Protein AF-A0A2V8QWS7-F1 (afdb_monomer_lite)

Structure (mmCIF, N/CA/C/O backbone):
data_AF-A0A2V8QWS7-F1
#
_entry.id   AF-A0A2V8QWS7-F1
#
loop_
_atom_site.group_PDB
_atom_site.id
_atom_site.type_symbol
_atom_site.label_atom_id
_atom_site.label_alt_id
_atom_site.label_comp_id
_atom_site.label_asym_id
_atom_site.label_entity_id
_atom_site.label_seq_id
_atom_site.pdbx_PDB_ins_code
_atom_site.Cartn_x
_atom_site.Cartn_y
_atom_site.Ca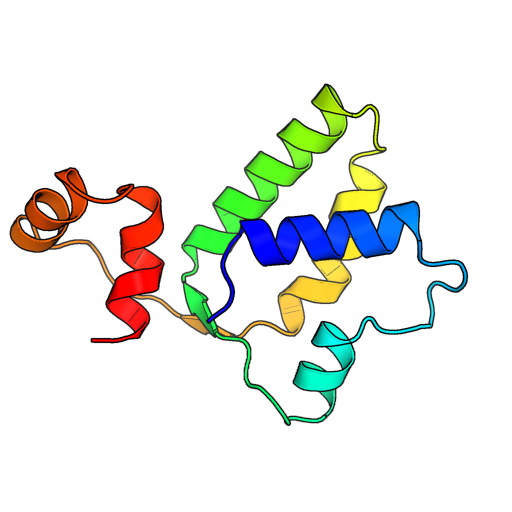rtn_z
_atom_site.occupancy
_atom_site.B_iso_or_equiv
_atom_site.auth_seq_id
_atom_site.auth_comp_id
_atom_site.auth_asym_id
_atom_site.auth_atom_id
_atom_site.pdbx_PDB_model_num
ATOM 1 N N . MET A 1 1 ? -4.631 -2.803 -13.121 1.00 71.25 1 MET A N 1
ATOM 2 C CA . MET A 1 1 ? -3.375 -2.303 -12.539 1.00 71.25 1 MET A CA 1
ATOM 3 C C . MET A 1 1 ? -3.744 -1.450 -11.355 1.00 71.25 1 MET A C 1
ATOM 5 O O . MET A 1 1 ? -4.742 -0.745 -11.445 1.00 71.25 1 MET A O 1
ATOM 9 N N . ILE A 1 2 ? -3.032 -1.608 -10.251 1.00 81.25 2 ILE A N 1
ATOM 10 C CA . ILE A 1 2 ? -3.263 -0.804 -9.056 1.00 81.25 2 ILE A CA 1
ATOM 11 C C . ILE A 1 2 ? -2.140 0.218 -8.976 1.00 81.25 2 ILE A C 1
ATOM 13 O O . ILE A 1 2 ? -0.985 -0.177 -9.093 1.00 81.25 2 ILE A O 1
ATOM 17 N N . ASP A 1 3 ? -2.499 1.485 -8.797 1.00 86.75 3 ASP A N 1
ATOM 18 C CA . ASP A 1 3 ? -1.565 2.570 -8.513 1.00 86.75 3 ASP A CA 1
ATOM 19 C C . ASP A 1 3 ? -1.480 2.841 -7.000 1.00 86.75 3 ASP A C 1
ATOM 21 O O . ASP A 1 3 ? -2.276 2.335 -6.194 1.00 86.75 3 ASP A O 1
ATOM 25 N N . THR A 1 4 ? -0.506 3.656 -6.607 1.00 89.50 4 THR A N 1
ATOM 26 C CA . THR A 1 4 ? -0.294 4.033 -5.208 1.00 89.50 4 THR A CA 1
ATOM 27 C C . THR A 1 4 ? -1.481 4.799 -4.623 1.00 89.50 4 THR A C 1
ATOM 29 O O . THR A 1 4 ? -1.856 4.565 -3.472 1.00 89.50 4 THR A O 1
ATOM 32 N N . ASN A 1 5 ? -2.127 5.680 -5.391 1.00 88.88 5 ASN A N 1
ATOM 33 C CA . ASN A 1 5 ? -3.247 6.489 -4.906 1.00 88.88 5 ASN A CA 1
ATOM 34 C C . ASN A 1 5 ? -4.457 5.622 -4.529 1.00 88.88 5 ASN A C 1
ATOM 36 O O . ASN A 1 5 ? -5.029 5.819 -3.457 1.00 88.88 5 ASN A O 1
ATOM 40 N N . VAL A 1 6 ? -4.792 4.617 -5.339 1.00 91.50 6 VAL A N 1
ATOM 41 C CA . VAL A 1 6 ? -5.845 3.630 -5.073 1.00 91.50 6 VAL A CA 1
ATOM 42 C C . VAL A 1 6 ? -5.553 2.875 -3.779 1.00 91.50 6 VAL A C 1
ATOM 44 O O . VAL A 1 6 ? -6.441 2.739 -2.936 1.00 91.50 6 VAL A O 1
ATOM 47 N N . ILE A 1 7 ? -4.309 2.423 -3.570 1.00 93.81 7 ILE A N 1
ATOM 48 C CA . ILE A 1 7 ? -3.930 1.766 -2.310 1.00 93.81 7 ILE A CA 1
ATOM 49 C C . ILE A 1 7 ? -4.128 2.707 -1.131 1.00 93.81 7 ILE A C 1
ATOM 51 O O . ILE A 1 7 ? -4.768 2.331 -0.152 1.00 93.81 7 ILE A O 1
ATOM 55 N N . ILE A 1 8 ? -3.625 3.934 -1.212 1.00 94.12 8 ILE A N 1
ATOM 56 C CA . ILE A 1 8 ? -3.756 4.903 -0.125 1.00 94.12 8 ILE A CA 1
ATOM 57 C C . ILE A 1 8 ? -5.224 5.207 0.190 1.00 94.12 8 ILE A C 1
ATOM 59 O O . ILE A 1 8 ? -5.592 5.264 1.367 1.00 94.12 8 ILE A O 1
ATOM 63 N N . GLU A 1 9 ? -6.078 5.376 -0.817 1.00 91.94 9 GLU A N 1
ATOM 64 C CA . GLU A 1 9 ? -7.514 5.576 -0.617 1.00 91.94 9 GLU A CA 1
ATOM 65 C C . GLU A 1 9 ? -8.157 4.400 0.125 1.00 91.94 9 GLU A C 1
ATOM 67 O O . GLU A 1 9 ? -8.916 4.617 1.076 1.00 91.94 9 GLU A O 1
ATOM 72 N N . GLU A 1 10 ? -7.786 3.170 -0.223 1.00 92.31 10 GLU A N 1
ATOM 73 C CA . GLU A 1 10 ? -8.235 1.962 0.468 1.00 92.31 10 GLU A CA 1
ATOM 74 C C . GLU A 1 10 ? -7.745 1.904 1.920 1.00 92.31 10 GLU A C 1
ATOM 76 O O . GLU A 1 10 ? -8.537 1.639 2.829 1.00 92.31 10 GLU A O 1
ATOM 81 N N . LEU A 1 11 ? -6.471 2.219 2.187 1.00 92.88 11 LEU A N 1
ATOM 82 C CA . LEU A 1 11 ? -5.941 2.261 3.557 1.00 92.88 11 LEU A CA 1
ATOM 83 C C . LEU A 1 11 ? -6.692 3.292 4.409 1.00 92.88 11 LEU A C 1
ATOM 85 O O . LEU A 1 11 ? -7.076 3.024 5.552 1.00 92.88 11 LEU A O 1
ATOM 89 N N . LEU A 1 12 ? -6.949 4.472 3.847 1.00 91.69 12 LEU A N 1
ATOM 90 C CA . LEU A 1 12 ? -7.695 5.532 4.517 1.00 91.69 12 LEU A CA 1
ATOM 91 C C . LEU A 1 12 ? -9.162 5.151 4.732 1.00 91.69 12 LEU A C 1
ATOM 93 O O . LEU A 1 12 ? -9.732 5.495 5.773 1.00 91.69 12 LEU A O 1
ATOM 97 N N . PHE A 1 13 ? -9.779 4.451 3.779 1.00 89.69 13 PHE A N 1
ATOM 98 C CA . PHE A 1 13 ? -11.135 3.929 3.911 1.00 89.69 13 PHE A CA 1
ATOM 99 C C . PHE A 1 13 ? -11.223 2.931 5.065 1.00 89.69 13 PHE A C 1
ATOM 101 O O . PHE A 1 13 ? -12.081 3.087 5.941 1.00 89.69 13 PHE A O 1
ATOM 108 N N . VAL A 1 14 ? -10.303 1.964 5.105 1.00 88.50 14 VAL A N 1
ATOM 109 C CA . VAL A 1 14 ? -10.194 0.960 6.169 1.00 88.50 14 VAL A CA 1
ATOM 110 C C . VAL A 1 14 ? -10.092 1.647 7.530 1.00 88.50 14 VAL A C 1
ATOM 112 O O . VAL A 1 14 ? -10.888 1.378 8.423 1.00 88.50 14 VAL A O 1
ATOM 115 N N . ILE A 1 15 ? -9.203 2.626 7.679 1.00 87.75 15 ILE A N 1
ATOM 116 C CA . ILE A 1 15 ? -9.005 3.307 8.967 1.00 87.75 15 ILE A CA 1
ATOM 117 C C . ILE A 1 15 ? -10.216 4.146 9.385 1.00 87.75 15 ILE A C 1
ATOM 119 O O . ILE A 1 15 ? -10.575 4.167 10.561 1.00 87.75 15 ILE A O 1
ATOM 123 N N . LYS A 1 16 ? -10.837 4.878 8.453 1.00 85.19 16 LYS A N 1
ATOM 124 C CA . LYS A 1 16 ? -11.881 5.860 8.796 1.00 85.19 16 LYS A CA 1
ATOM 125 C C . LYS A 1 16 ? -13.280 5.268 8.890 1.00 85.19 16 LYS A C 1
ATOM 127 O O . LYS A 1 16 ? -14.107 5.785 9.639 1.00 85.19 16 LYS A O 1
ATOM 132 N N . LYS A 1 17 ? -13.593 4.268 8.066 1.00 80.31 17 LYS A N 1
ATOM 133 C CA . LYS A 1 17 ? -14.975 3.824 7.829 1.00 80.31 17 LYS A CA 1
ATOM 134 C C . LYS A 1 17 ? -15.229 2.378 8.233 1.00 80.31 17 LYS A C 1
ATOM 136 O O . LYS A 1 17 ? -16.392 2.010 8.420 1.00 80.31 17 LYS A O 1
ATOM 141 N N . GLN A 1 18 ? -14.192 1.563 8.404 1.00 76.44 18 GLN A N 1
ATOM 142 C CA . GLN A 1 18 ? -14.369 0.160 8.747 1.00 76.44 18 GLN A CA 1
ATOM 143 C C . GLN A 1 18 ? -14.755 0.014 10.225 1.00 76.44 18 GLN A C 1
ATOM 145 O O . GLN A 1 18 ? -13.949 0.171 11.136 1.00 76.44 18 GLN A O 1
ATOM 150 N N . ARG A 1 19 ? -16.032 -0.290 10.473 1.00 71.56 19 ARG A N 1
ATOM 151 C CA . ARG A 1 19 ? -16.552 -0.535 11.832 1.00 71.56 19 ARG A CA 1
ATOM 152 C C . ARG A 1 19 ? -16.210 -1.929 12.357 1.00 71.56 19 ARG A C 1
ATOM 154 O O . ARG A 1 19 ? -16.125 -2.116 13.565 1.00 71.56 19 ARG A O 1
ATOM 161 N N . ASN A 1 20 ? -16.053 -2.897 11.454 1.00 76.12 20 ASN A N 1
ATOM 162 C CA . ASN A 1 20 ? -15.685 -4.271 11.770 1.00 76.12 20 ASN A CA 1
ATOM 163 C C . ASN A 1 20 ? -14.393 -4.635 11.021 1.00 76.12 20 ASN A C 1
ATOM 165 O O . ASN A 1 20 ? -14.450 -4.749 9.796 1.00 76.12 20 ASN A O 1
ATOM 169 N N . PRO A 1 21 ? -13.269 -4.866 11.721 1.00 70.00 21 PRO A N 1
ATOM 170 C CA . PRO A 1 21 ? -11.990 -5.230 11.106 1.00 70.00 21 PRO A CA 1
ATOM 171 C C . PRO A 1 21 ? -12.034 -6.507 10.255 1.00 70.00 21 PRO A C 1
ATOM 173 O O . PRO A 1 21 ? -11.151 -6.724 9.433 1.00 70.00 21 PRO A O 1
ATOM 176 N N . ALA A 1 22 ? -13.044 -7.363 10.453 1.00 71.31 22 ALA A N 1
ATOM 177 C CA . ALA A 1 22 ? -13.227 -8.584 9.672 1.00 71.31 22 ALA A CA 1
ATOM 178 C C . ALA A 1 22 ? -13.891 -8.355 8.301 1.00 71.31 22 ALA A C 1
ATOM 180 O O . ALA A 1 22 ? -13.891 -9.264 7.473 1.00 71.31 22 ALA A O 1
ATOM 181 N N . ASN A 1 23 ? -14.479 -7.179 8.054 1.00 80.12 23 ASN A N 1
ATOM 182 C CA . ASN A 1 23 ? -15.152 -6.895 6.788 1.00 80.12 23 ASN A CA 1
ATOM 183 C C . ASN A 1 23 ? -14.125 -6.520 5.724 1.00 80.12 23 ASN A C 1
ATOM 185 O O . ASN A 1 23 ? -13.369 -5.575 5.917 1.00 80.12 23 ASN A O 1
ATOM 189 N N . ARG A 1 24 ? -14.141 -7.193 4.580 1.00 83.19 24 ARG A N 1
ATOM 190 C CA . ARG A 1 24 ? -13.315 -6.800 3.439 1.00 83.19 24 ARG A CA 1
ATOM 191 C C . ARG A 1 24 ? -13.881 -5.555 2.755 1.00 83.19 24 ARG A C 1
ATOM 193 O O . ARG A 1 24 ? -15.077 -5.279 2.856 1.00 83.19 24 ARG A O 1
ATOM 200 N N . THR A 1 25 ? -13.018 -4.788 2.096 1.00 88.31 25 THR A N 1
ATOM 201 C CA . THR A 1 25 ? -13.458 -3.734 1.170 1.00 88.31 25 THR A CA 1
ATOM 202 C C . THR A 1 25 ? -13.873 -4.341 -0.171 1.00 88.31 25 THR A C 1
ATOM 204 O O . THR A 1 25 ? -13.543 -5.492 -0.465 1.00 88.31 25 THR A O 1
ATOM 207 N N . ASP A 1 26 ? -14.567 -3.567 -1.005 1.00 89.50 26 ASP A N 1
ATOM 208 C CA . ASP A 1 26 ? -15.016 -4.035 -2.321 1.00 89.50 26 ASP A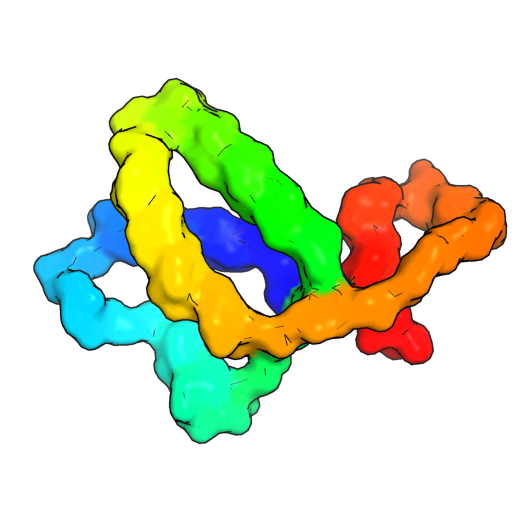 CA 1
ATOM 209 C C . ASP A 1 26 ? -13.836 -4.483 -3.199 1.00 89.50 26 ASP A C 1
ATOM 211 O O . ASP A 1 26 ? -13.919 -5.507 -3.877 1.00 89.50 26 ASP A O 1
ATOM 215 N N . LEU A 1 27 ? -12.705 -3.768 -3.138 1.00 89.31 27 LEU A N 1
ATOM 216 C CA . LEU A 1 27 ? -11.494 -4.147 -3.864 1.00 89.31 27 LEU A CA 1
ATOM 217 C C . LEU A 1 27 ? -10.877 -5.440 -3.310 1.00 89.31 27 LEU A C 1
ATOM 219 O O . LEU A 1 27 ? -10.486 -6.306 -4.091 1.00 89.31 27 LEU A O 1
ATOM 223 N N . GLN A 1 28 ? -10.835 -5.617 -1.985 1.00 90.56 28 GLN A N 1
ATOM 224 C CA . GLN A 1 28 ? -10.384 -6.878 -1.383 1.00 90.56 28 GLN A CA 1
ATOM 225 C C . GLN A 1 28 ? -11.261 -8.055 -1.806 1.00 90.56 28 GLN A C 1
ATOM 227 O O . GLN A 1 28 ? -10.723 -9.108 -2.129 1.00 90.56 28 GLN A O 1
ATOM 232 N N . GLU A 1 29 ? -12.586 -7.894 -1.842 1.00 90.88 29 GLU A N 1
ATOM 233 C CA . GLU A 1 29 ? -13.488 -8.956 -2.304 1.00 90.88 29 GLU A CA 1
ATOM 234 C C . GLU A 1 29 ? -13.318 -9.245 -3.796 1.00 90.88 29 GLU A C 1
ATOM 236 O O . GLU A 1 29 ? -13.303 -10.407 -4.206 1.00 90.88 29 GLU A O 1
ATOM 241 N N . ALA A 1 30 ? -13.146 -8.214 -4.624 1.00 91.44 30 ALA A N 1
ATOM 242 C CA . ALA A 1 30 ? -12.910 -8.395 -6.051 1.00 91.44 30 ALA A CA 1
ATOM 243 C C . ALA A 1 30 ? -11.612 -9.181 -6.315 1.00 91.44 30 ALA A C 1
ATOM 245 O O . ALA A 1 30 ? -11.598 -10.059 -7.179 1.00 91.44 30 ALA A O 1
ATOM 246 N N . ILE A 1 31 ? -10.543 -8.903 -5.559 1.00 91.75 31 ILE A N 1
ATOM 247 C CA . ILE A 1 31 ? -9.274 -9.634 -5.671 1.00 91.75 31 ILE A CA 1
ATOM 248 C C . ILE A 1 31 ? -9.412 -11.054 -5.104 1.00 91.75 31 ILE A C 1
ATOM 250 O O . ILE A 1 31 ? -9.081 -12.023 -5.785 1.00 91.75 31 ILE A O 1
ATOM 254 N N . ASP A 1 32 ? -9.939 -11.200 -3.884 1.00 90.88 32 ASP A N 1
ATOM 255 C CA . ASP A 1 32 ? -10.021 -12.488 -3.180 1.00 90.88 32 ASP A CA 1
ATOM 256 C C . ASP A 1 32 ? -10.990 -13.470 -3.872 1.00 90.88 32 ASP A C 1
ATOM 258 O O . ASP A 1 32 ? -10.809 -14.685 -3.783 1.00 90.88 32 ASP A O 1
ATOM 262 N N . SER A 1 33 ? -12.007 -12.968 -4.582 1.00 93.56 33 SER A N 1
ATOM 263 C CA . SER A 1 33 ? -12.909 -13.784 -5.411 1.00 93.56 33 SER A CA 1
ATOM 264 C C . SER A 1 33 ? -12.304 -14.202 -6.755 1.00 93.56 33 SER A C 1
ATOM 266 O O . SER A 1 33 ? -12.892 -15.025 -7.458 1.00 93.56 33 SER A O 1
ATOM 268 N N . GLY A 1 34 ? -11.152 -13.640 -7.132 1.00 88.31 34 GLY A N 1
ATOM 269 C CA . GLY A 1 34 ? -10.540 -13.827 -8.446 1.00 88.31 34 GLY A CA 1
ATOM 270 C C . GLY A 1 34 ? -11.270 -13.101 -9.580 1.00 88.31 34 GLY A C 1
ATOM 271 O O . GLY A 1 34 ? -10.948 -13.329 -10.745 1.00 88.31 34 GLY A O 1
ATOM 272 N N . ALA A 1 35 ? -12.240 -12.233 -9.267 1.00 89.69 35 ALA A N 1
ATOM 273 C CA . ALA A 1 35 ? -12.916 -11.405 -10.264 1.00 89.69 35 ALA A CA 1
ATOM 274 C C . ALA A 1 35 ? -11.947 -10.409 -10.919 1.00 89.69 35 ALA A C 1
ATOM 276 O O . ALA A 1 35 ? -12.091 -10.092 -12.101 1.00 89.69 35 ALA A O 1
ATOM 277 N N . VAL A 1 36 ? -10.943 -9.947 -10.167 1.00 87.88 36 VAL A N 1
ATOM 278 C CA . VAL A 1 36 ? -9.828 -9.149 -10.683 1.00 87.88 36 VAL A CA 1
ATOM 279 C C . VAL A 1 36 ? -8.489 -9.694 -10.198 1.00 87.88 36 VAL A C 1
ATOM 281 O O . VAL A 1 36 ? -8.375 -10.236 -9.102 1.00 87.88 36 VAL A O 1
ATOM 284 N N . VAL A 1 37 ? -7.451 -9.498 -11.010 1.00 86.69 37 VAL A N 1
ATOM 285 C CA . VAL A 1 37 ? -6.060 -9.749 -10.622 1.00 86.69 37 VAL A CA 1
ATOM 286 C C . VAL A 1 37 ? -5.385 -8.402 -10.387 1.00 86.69 37 VAL A C 1
ATOM 288 O O . VAL A 1 37 ? -5.248 -7.595 -11.308 1.00 86.69 37 VAL A O 1
ATOM 291 N N . ALA A 1 38 ? -4.973 -8.147 -9.146 1.00 89.88 38 ALA A N 1
ATOM 292 C CA . ALA A 1 38 ? -4.182 -6.973 -8.805 1.00 89.88 38 ALA A CA 1
ATOM 293 C C . ALA A 1 38 ? -2.734 -7.171 -9.267 1.00 89.88 38 ALA A C 1
ATOM 295 O O . ALA A 1 38 ? -2.102 -8.167 -8.913 1.00 89.88 38 ALA A O 1
ATOM 296 N N . LEU A 1 39 ? -2.224 -6.223 -10.050 1.00 89.81 39 LEU A N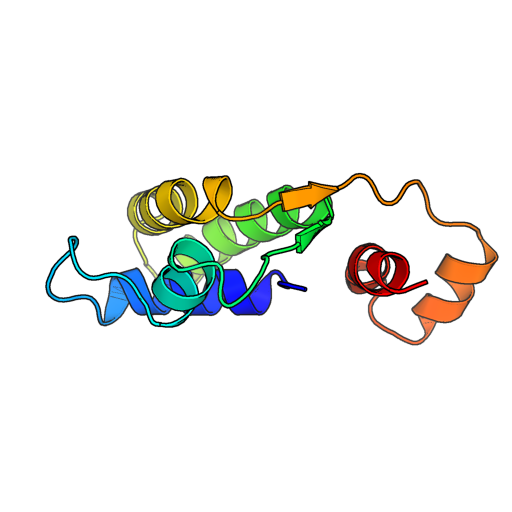 1
ATOM 297 C CA . LEU A 1 39 ? -0.880 -6.236 -10.625 1.00 89.81 39 LEU A CA 1
ATOM 298 C C . LEU A 1 39 ? -0.279 -4.835 -10.478 1.00 89.81 39 LEU A C 1
ATOM 300 O O . LEU A 1 39 ? -0.975 -3.855 -10.783 1.00 89.81 39 LEU A O 1
ATOM 304 N N . ALA A 1 40 ? 0.964 -4.765 -10.007 1.00 89.94 40 ALA A N 1
ATOM 305 C CA . ALA A 1 40 ? 1.704 -3.524 -9.798 1.00 89.94 40 ALA A CA 1
ATOM 306 C C . ALA A 1 40 ? 3.226 -3.737 -9.955 1.00 89.94 40 ALA A C 1
ATOM 308 O O . ALA A 1 40 ? 3.708 -4.851 -9.732 1.00 89.94 40 ALA A O 1
ATOM 309 N N . PRO A 1 41 ? 3.981 -2.691 -10.319 1.00 90.88 41 PRO A N 1
ATOM 310 C CA . PRO A 1 41 ? 5.442 -2.689 -10.264 1.00 90.88 41 PRO A CA 1
ATOM 311 C C . PRO A 1 41 ? 5.952 -2.708 -8.807 1.00 90.88 41 PRO A C 1
ATOM 313 O O . PRO A 1 41 ? 5.212 -2.354 -7.884 1.00 90.88 41 PRO A O 1
ATOM 316 N N . TYR A 1 42 ? 7.198 -3.137 -8.575 1.00 90.44 42 TYR A N 1
ATOM 317 C CA . TYR A 1 42 ? 7.793 -3.164 -7.224 1.00 90.44 42 TYR A CA 1
ATOM 318 C C . TYR A 1 42 ? 7.954 -1.767 -6.616 1.00 90.44 42 TYR A C 1
ATOM 320 O O . TYR A 1 42 ? 7.892 -1.630 -5.398 1.00 90.44 42 TYR A O 1
ATOM 328 N N . GLU A 1 43 ? 8.081 -0.750 -7.459 1.00 89.88 43 GLU A N 1
ATOM 329 C CA . GLU A 1 43 ? 8.172 0.670 -7.130 1.00 89.88 43 GLU A CA 1
ATOM 330 C C . GLU A 1 43 ? 6.975 1.151 -6.293 1.00 89.88 43 GLU A C 1
ATOM 332 O O . GLU A 1 43 ? 7.141 1.964 -5.386 1.00 89.88 43 GLU A O 1
ATOM 337 N N . LEU A 1 44 ? 5.792 0.547 -6.479 1.00 91.94 44 LEU A N 1
ATOM 338 C CA . LEU A 1 44 ? 4.613 0.833 -5.654 1.00 91.94 44 LEU A CA 1
ATOM 339 C C . LEU A 1 44 ? 4.862 0.567 -4.158 1.00 91.94 44 LEU A C 1
ATOM 341 O O . LEU A 1 44 ? 4.209 1.169 -3.310 1.00 91.94 44 LEU A O 1
ATOM 345 N N . LEU A 1 45 ? 5.773 -0.345 -3.797 1.00 93.81 45 LEU A N 1
ATOM 346 C CA . LEU A 1 45 ? 6.090 -0.611 -2.391 1.00 93.81 45 LEU A CA 1
ATOM 347 C C . LEU A 1 45 ? 6.683 0.625 -1.710 1.00 93.81 45 LEU A C 1
ATOM 349 O O . LEU A 1 45 ? 6.204 1.009 -0.642 1.00 93.81 45 LEU A O 1
ATOM 353 N N . ASP A 1 46 ? 7.688 1.229 -2.343 1.00 92.69 46 ASP A N 1
ATOM 354 C CA . ASP A 1 46 ? 8.413 2.376 -1.800 1.00 92.69 46 ASP A CA 1
ATOM 355 C C . ASP A 1 46 ? 7.494 3.601 -1.762 1.00 92.69 46 ASP A C 1
ATOM 357 O O . ASP A 1 46 ? 7.370 4.257 -0.727 1.00 92.69 46 ASP A O 1
ATOM 361 N N . GLU A 1 47 ? 6.734 3.832 -2.837 1.00 93.56 47 GLU A N 1
ATOM 362 C CA . GLU A 1 47 ? 5.759 4.922 -2.896 1.00 93.56 47 GLU A CA 1
ATOM 363 C C . GLU A 1 47 ? 4.678 4.805 -1.811 1.00 93.56 47 GLU A C 1
ATOM 365 O O . GLU A 1 47 ? 4.324 5.793 -1.161 1.00 93.56 47 GLU A O 1
ATOM 370 N N . VAL A 1 48 ? 4.144 3.601 -1.574 1.00 95.94 48 VAL A N 1
ATOM 371 C CA . VAL A 1 48 ? 3.157 3.387 -0.508 1.00 95.94 48 VAL A CA 1
ATOM 372 C C . VAL A 1 48 ? 3.781 3.637 0.865 1.00 95.94 48 VAL A C 1
ATOM 374 O O . VAL A 1 48 ? 3.136 4.268 1.704 1.00 95.94 48 VAL A O 1
ATOM 377 N N . ASP A 1 49 ? 5.014 3.194 1.115 1.00 95.75 49 ASP A N 1
ATOM 378 C CA . ASP A 1 49 ? 5.699 3.427 2.393 1.00 95.75 49 ASP A CA 1
ATOM 379 C C . ASP A 1 49 ? 5.967 4.922 2.653 1.00 95.75 49 ASP A C 1
ATOM 381 O O . ASP A 1 49 ? 5.735 5.412 3.770 1.00 95.75 49 ASP A O 1
ATOM 385 N N . GLU A 1 50 ? 6.369 5.673 1.628 1.00 96.00 50 GLU A N 1
ATOM 386 C CA . GLU A 1 50 ? 6.526 7.129 1.698 1.00 96.00 50 GLU A CA 1
ATOM 387 C C . GLU A 1 50 ? 5.193 7.824 1.985 1.00 96.00 50 GLU A C 1
ATOM 389 O O . GLU A 1 50 ? 5.084 8.635 2.912 1.00 96.00 50 GLU A O 1
ATOM 394 N N . LYS A 1 51 ? 4.136 7.466 1.247 1.00 95.25 51 LYS A N 1
ATOM 395 C CA . LYS A 1 51 ? 2.802 8.053 1.427 1.00 95.25 51 LYS A CA 1
ATOM 396 C C . LYS A 1 51 ? 2.199 7.706 2.785 1.00 95.25 51 LYS A C 1
ATOM 398 O O . LYS A 1 51 ? 1.532 8.556 3.372 1.00 95.25 51 LYS A O 1
ATOM 403 N N . ILE A 1 52 ? 2.418 6.502 3.316 1.00 95.94 52 ILE A N 1
ATOM 404 C CA . ILE A 1 52 ? 1.980 6.131 4.672 1.00 95.94 52 ILE A CA 1
ATOM 405 C C . ILE A 1 52 ? 2.577 7.093 5.700 1.00 95.94 52 ILE A C 1
ATOM 407 O O . ILE A 1 52 ? 1.838 7.613 6.537 1.00 95.94 52 ILE A O 1
ATOM 411 N N . THR A 1 53 ? 3.883 7.342 5.607 1.00 96.38 53 THR A N 1
ATOM 412 C CA . THR A 1 53 ? 4.601 8.248 6.513 1.00 96.38 53 THR A CA 1
ATOM 413 C C . THR A 1 53 ? 4.057 9.671 6.378 1.00 96.38 53 THR A C 1
ATOM 415 O O . THR A 1 53 ? 3.614 10.262 7.363 1.00 96.38 53 THR A O 1
ATOM 418 N N . LEU A 1 54 ? 3.954 10.170 5.142 1.00 95.31 54 LEU A N 1
ATOM 419 C CA . LEU A 1 54 ? 3.409 11.494 4.838 1.00 95.31 54 LEU A CA 1
ATOM 420 C C . LEU A 1 54 ? 1.998 11.686 5.415 1.00 95.31 54 LEU A C 1
ATOM 422 O O . LEU A 1 54 ? 1.723 12.665 6.104 1.00 95.31 54 LEU A O 1
ATOM 426 N N . PHE A 1 55 ? 1.082 10.744 5.174 1.00 92.81 55 PHE A N 1
ATOM 427 C CA . PHE A 1 55 ? -0.297 10.870 5.645 1.00 92.81 55 PHE A CA 1
ATOM 428 C C . PHE A 1 55 ? -0.446 10.688 7.153 1.00 92.81 55 PHE A C 1
ATOM 430 O O . PHE A 1 55 ? -1.377 11.262 7.729 1.00 92.81 55 PHE A O 1
ATOM 437 N N . ALA A 1 56 ? 0.425 9.908 7.793 1.00 94.25 56 ALA A N 1
ATOM 438 C CA . ALA A 1 56 ? 0.456 9.812 9.245 1.00 94.25 56 ALA A CA 1
ATOM 439 C C . ALA A 1 56 ? 0.764 11.181 9.867 1.00 94.25 56 ALA A C 1
ATOM 441 O O . ALA A 1 56 ? 0.021 11.641 10.740 1.00 94.25 56 ALA A O 1
ATOM 442 N N . GLU A 1 57 ? 1.789 11.860 9.347 1.00 94.62 57 GLU A N 1
ATOM 443 C CA . GLU A 1 57 ? 2.211 13.189 9.791 1.00 94.62 57 GLU A CA 1
ATOM 444 C C . GLU A 1 57 ? 1.170 14.267 9.462 1.00 94.62 57 GLU A C 1
ATOM 446 O O . GLU A 1 57 ? 0.687 14.960 10.359 1.00 94.62 57 GLU A O 1
ATOM 451 N N . GLU A 1 58 ? 0.760 14.383 8.197 1.00 94.81 58 GLU A N 1
ATOM 452 C CA . GLU A 1 58 ? -0.118 15.466 7.734 1.00 94.81 58 GLU A CA 1
ATOM 453 C C . GLU A 1 58 ? -1.533 15.395 8.316 1.00 94.81 58 GLU A C 1
ATOM 455 O O . GLU A 1 58 ? -2.193 16.421 8.502 1.00 94.8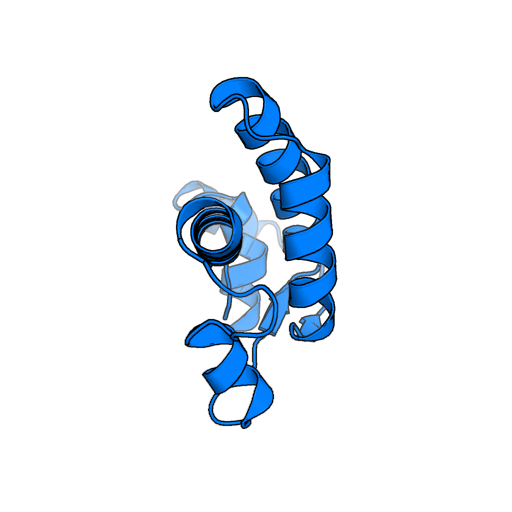1 58 GLU A O 1
ATOM 460 N N . ARG A 1 59 ? -2.046 14.184 8.563 1.00 91.44 59 ARG A N 1
ATOM 461 C CA . ARG A 1 59 ? -3.451 13.967 8.953 1.00 91.44 59 ARG A CA 1
ATOM 462 C C . ARG A 1 59 ? -3.613 13.505 10.396 1.00 91.44 59 ARG A C 1
ATOM 464 O O . ARG A 1 59 ? -4.746 13.255 10.811 1.00 91.44 59 ARG A O 1
ATOM 471 N N . GLY A 1 60 ? -2.517 13.380 11.148 1.00 91.81 60 GLY A N 1
ATOM 472 C CA . GLY A 1 60 ? -2.523 12.902 12.532 1.00 91.81 60 GLY A CA 1
ATOM 473 C C . GLY A 1 60 ? -3.080 11.483 12.677 1.00 91.81 60 GLY A C 1
ATOM 474 O O . GLY A 1 60 ? -3.705 11.158 13.688 1.00 91.81 60 GLY A O 1
ATOM 475 N N . ILE A 1 61 ? -2.921 10.649 11.647 1.00 91.44 61 ILE A N 1
ATOM 476 C CA . ILE A 1 61 ? -3.356 9.251 11.670 1.00 91.44 61 ILE A CA 1
ATOM 477 C C . ILE A 1 61 ? -2.219 8.428 12.283 1.00 91.44 61 ILE A C 1
ATOM 479 O O . ILE A 1 61 ? -1.082 8.579 11.848 1.00 91.44 61 ILE A O 1
ATOM 483 N N . PRO A 1 62 ? -2.479 7.525 13.247 1.00 93.94 62 PRO A N 1
ATOM 484 C CA . PRO A 1 62 ? -1.427 6.656 13.758 1.00 93.94 62 PRO A CA 1
ATOM 485 C C . PRO A 1 62 ? -0.831 5.812 12.627 1.00 93.94 62 PRO A C 1
ATOM 487 O O . PRO A 1 62 ? -1.539 4.988 12.041 1.00 93.94 62 PRO A O 1
ATOM 490 N N . GLU A 1 63 ? 0.460 5.997 12.351 1.00 95.25 63 GLU A N 1
ATOM 491 C CA . GLU A 1 63 ? 1.190 5.319 11.273 1.00 95.25 63 GLU A CA 1
ATOM 492 C C . GLU A 1 63 ? 1.040 3.794 11.350 1.00 95.25 63 GLU A C 1
ATOM 494 O O . GLU A 1 63 ? 0.732 3.138 10.358 1.00 95.25 63 GLU A O 1
ATOM 499 N N . ASP A 1 64 ? 1.105 3.233 12.560 1.00 94.56 64 ASP A N 1
ATOM 500 C CA . ASP A 1 64 ? 0.865 1.812 12.827 1.00 94.56 64 ASP A CA 1
ATOM 501 C C . ASP A 1 64 ? -0.472 1.296 12.276 1.00 94.56 64 ASP A C 1
ATOM 503 O O . ASP A 1 64 ? -0.595 0.126 11.911 1.00 94.56 64 ASP A O 1
ATOM 507 N N . SER A 1 65 ? -1.507 2.138 12.232 1.00 92.06 65 SER A N 1
ATOM 508 C CA . SER A 1 65 ? -2.810 1.751 11.681 1.00 92.06 65 SER A CA 1
ATOM 509 C C . SER A 1 65 ? -2.770 1.664 10.159 1.00 92.06 65 SER A C 1
ATOM 511 O O . SER A 1 65 ? -3.306 0.705 9.604 1.00 92.06 65 SER A O 1
ATOM 513 N N . LEU A 1 66 ? -2.086 2.604 9.499 1.00 94.06 66 LEU A N 1
ATOM 514 C CA . LEU A 1 66 ? -1.822 2.564 8.056 1.00 94.06 66 LEU A CA 1
ATOM 515 C C . LEU A 1 66 ? -0.960 1.353 7.696 1.00 94.06 66 LEU A C 1
ATOM 517 O O . LEU A 1 66 ? -1.325 0.589 6.805 1.00 94.06 66 LEU A O 1
ATOM 521 N N . ARG A 1 67 ? 0.108 1.094 8.457 1.00 95.25 67 ARG A N 1
ATOM 522 C 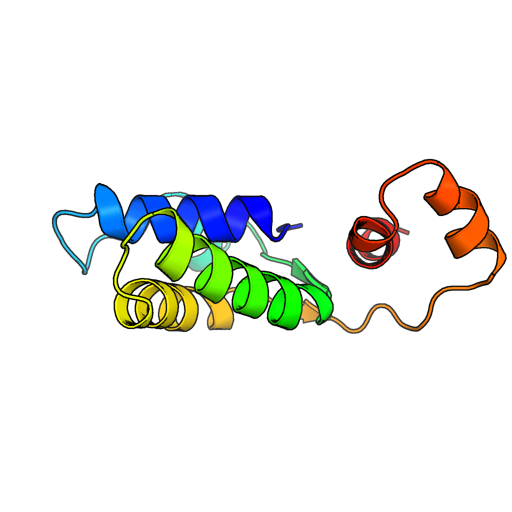CA . ARG A 1 67 ? 0.989 -0.065 8.247 1.00 95.25 67 ARG A CA 1
ATOM 523 C C . ARG A 1 67 ? 0.275 -1.400 8.444 1.00 95.25 67 ARG A C 1
ATOM 525 O O . ARG A 1 67 ? 0.483 -2.324 7.660 1.00 95.25 67 ARG A O 1
ATOM 532 N N . ARG A 1 68 ? -0.605 -1.524 9.446 1.00 92.19 68 ARG A N 1
ATOM 533 C CA . ARG A 1 68 ? -1.436 -2.731 9.624 1.00 92.19 68 ARG A CA 1
ATOM 534 C C . ARG A 1 68 ? -2.383 -2.955 8.449 1.00 92.19 68 ARG A C 1
ATOM 536 O O . ARG A 1 68 ? -2.477 -4.080 7.964 1.00 92.19 68 ARG A O 1
ATOM 543 N N . ALA A 1 69 ? -3.061 -1.903 7.993 1.00 91.50 69 ALA A N 1
ATOM 544 C CA . ALA A 1 69 ? -3.937 -1.989 6.829 1.00 91.50 69 ALA A CA 1
ATOM 545 C C . ALA A 1 69 ? -3.143 -2.377 5.569 1.00 91.50 69 ALA A C 1
ATOM 547 O O . ALA A 1 69 ? -3.569 -3.255 4.819 1.00 91.50 69 ALA A O 1
ATOM 548 N N . TRP A 1 70 ? -1.948 -1.807 5.389 1.00 95.06 70 TRP A N 1
ATOM 549 C CA . TRP A 1 70 ? -1.073 -2.130 4.267 1.00 95.06 70 TRP A CA 1
ATOM 550 C C . TRP A 1 70 ? -0.588 -3.577 4.295 1.00 95.06 70 TRP A C 1
ATOM 552 O O . TRP A 1 70 ? -0.664 -4.273 3.287 1.00 95.06 70 TRP A O 1
ATOM 562 N N . SER A 1 71 ? -0.184 -4.075 5.462 1.00 93.25 71 SER A N 1
ATOM 563 C CA . SER A 1 71 ? 0.229 -5.471 5.649 1.00 93.25 71 SER A CA 1
ATOM 564 C C . SER A 1 71 ? -0.869 -6.472 5.267 1.00 93.25 71 SER A C 1
ATOM 566 O O . SER A 1 71 ? -0.581 -7.534 4.717 1.00 93.25 71 SER A O 1
ATOM 568 N N . ALA A 1 72 ? -2.142 -6.121 5.482 1.00 88.19 72 ALA A N 1
ATOM 569 C CA . ALA A 1 72 ? -3.257 -6.927 5.001 1.00 88.19 72 ALA A CA 1
ATOM 570 C C . ALA A 1 72 ? -3.408 -6.848 3.472 1.00 88.19 72 ALA A C 1
ATOM 572 O O . ALA A 1 72 ? -3.730 -7.845 2.834 1.00 88.19 72 ALA A O 1
ATOM 573 N N . TYR A 1 73 ? -3.178 -5.686 2.868 1.00 89.94 73 TYR A N 1
ATOM 574 C CA . TYR A 1 73 ? -3.394 -5.459 1.440 1.00 89.94 73 TYR A CA 1
ATOM 575 C C . TYR A 1 73 ? -2.284 -6.006 0.540 1.00 89.94 73 TYR A C 1
ATOM 577 O O . TYR A 1 73 ? -2.567 -6.689 -0.442 1.00 89.94 73 TYR A O 1
ATOM 585 N N . ARG A 1 74 ? -1.027 -5.757 0.904 1.00 94.44 74 ARG A N 1
ATOM 586 C CA . ARG A 1 74 ? 0.173 -6.123 0.146 1.00 94.44 74 ARG A CA 1
ATOM 587 C C . ARG A 1 74 ? 0.181 -7.557 -0.412 1.00 94.44 74 ARG A C 1
ATOM 589 O O . ARG A 1 74 ? 0.459 -7.698 -1.598 1.00 94.44 74 ARG A O 1
ATOM 596 N N . PRO A 1 75 ? -0.132 -8.627 0.350 1.00 94.06 75 PRO A N 1
ATOM 597 C CA . PRO A 1 75 ? -0.070 -9.998 -0.173 1.00 94.06 75 PRO A CA 1
ATOM 598 C C . PRO A 1 75 ? -1.113 -10.313 -1.258 1.00 94.06 75 PRO A C 1
ATOM 600 O O . PRO A 1 75 ? -1.049 -11.382 -1.859 1.00 94.06 75 PRO A O 1
ATOM 603 N N . ARG A 1 76 ? -2.078 -9.419 -1.503 1.00 93.19 76 ARG A N 1
ATOM 604 C CA . ARG A 1 76 ? -3.101 -9.566 -2.550 1.00 93.19 76 ARG A CA 1
ATOM 605 C C . ARG A 1 76 ? -2.651 -9.025 -3.906 1.00 93.19 76 ARG A C 1
ATOM 607 O O . ARG A 1 76 ? -3.344 -9.228 -4.898 1.00 93.19 76 ARG A O 1
ATOM 614 N N . ILE A 1 77 ? -1.527 -8.313 -3.948 1.00 93.00 77 ILE A N 1
ATOM 615 C CA . ILE A 1 77 ? -1.013 -7.659 -5.149 1.00 93.00 77 ILE A CA 1
ATOM 616 C C . ILE A 1 77 ? 0.093 -8.527 -5.738 1.00 93.00 77 ILE A C 1
ATOM 618 O O . ILE A 1 77 ? 1.027 -8.926 -5.041 1.00 93.00 77 ILE A O 1
ATOM 622 N N . ASN A 1 78 ? -0.001 -8.804 -7.035 1.00 91.94 78 ASN A N 1
ATOM 623 C CA . ASN A 1 78 ? 1.079 -9.439 -7.772 1.00 91.94 78 ASN A CA 1
ATOM 624 C C . ASN A 1 78 ? 2.085 -8.358 -8.168 1.00 91.94 78 ASN A C 1
ATOM 626 O O . ASN A 1 78 ? 1.793 -7.515 -9.017 1.00 91.94 78 ASN A O 1
ATOM 630 N N . PHE A 1 79 ? 3.250 -8.378 -7.528 1.00 90.94 79 PHE A N 1
ATOM 631 C CA . PHE A 1 79 ? 4.337 -7.465 -7.850 1.00 90.94 79 PHE A CA 1
ATOM 632 C C . PHE A 1 79 ? 5.191 -8.036 -8.972 1.00 90.94 79 PHE A C 1
ATOM 634 O O . PHE A 1 79 ? 5.591 -9.204 -8.924 1.00 90.94 79 PHE A O 1
ATOM 641 N N . VAL A 1 80 ? 5.467 -7.211 -9.973 1.00 87.88 80 VAL A N 1
ATOM 642 C CA . VAL A 1 80 ? 6.308 -7.586 -11.105 1.00 87.88 80 VAL A CA 1
ATOM 643 C C . VAL A 1 80 ? 7.458 -6.611 -11.274 1.00 87.88 80 VAL A C 1
ATOM 645 O O . VAL A 1 80 ? 7.337 -5.424 -10.993 1.00 87.88 80 VAL A O 1
ATOM 648 N N . ASP A 1 81 ? 8.583 -7.141 -11.737 1.00 84.75 81 ASP A N 1
ATOM 649 C CA . ASP A 1 81 ? 9.713 -6.334 -12.174 1.00 84.75 81 ASP A CA 1
ATOM 650 C C . ASP A 1 81 ? 9.444 -5.869 -13.608 1.00 84.75 81 ASP A C 1
ATOM 652 O O . ASP A 1 81 ? 9.215 -6.694 -14.498 1.00 84.75 81 ASP A O 1
ATOM 656 N N . VAL A 1 82 ? 9.422 -4.554 -13.814 1.00 78.12 82 VAL A N 1
ATOM 657 C CA . VAL A 1 82 ? 9.181 -3.929 -15.123 1.00 78.12 82 VAL A CA 1
ATOM 658 C C . VAL A 1 82 ? 10.473 -3.462 -15.804 1.00 78.12 82 VAL A C 1
ATOM 660 O O . VAL A 1 82 ? 10.422 -2.914 -16.907 1.00 78.12 82 VAL A O 1
ATOM 663 N N . GLY A 1 83 ? 11.633 -3.730 -15.195 1.00 72.19 83 GLY A N 1
ATOM 664 C CA . GLY A 1 83 ? 12.949 -3.394 -15.723 1.00 72.19 83 GLY A CA 1
ATOM 665 C C . GLY A 1 83 ? 13.236 -1.885 -15.798 1.00 72.19 83 GLY A C 1
ATOM 666 O O . GLY A 1 83 ? 12.336 -1.045 -15.727 1.00 72.19 83 GLY A O 1
ATOM 667 N N . PRO A 1 84 ? 14.513 -1.505 -15.975 1.00 68.75 84 PRO A N 1
ATOM 668 C CA . PRO A 1 84 ? 14.922 -0.106 -16.007 1.00 68.75 84 PRO A CA 1
ATOM 669 C C . PRO A 1 84 ? 14.369 0.629 -17.229 1.00 68.75 84 PRO A C 1
ATOM 671 O O . PRO A 1 84 ? 14.157 0.050 -18.300 1.00 68.75 84 PRO A O 1
ATOM 674 N N . ALA A 1 85 ? 14.186 1.940 -17.085 1.00 65.38 85 ALA A N 1
ATOM 675 C CA . ALA A 1 85 ? 13.698 2.769 -18.170 1.00 65.38 85 ALA A CA 1
ATOM 676 C C . ALA A 1 85 ? 14.704 3.024 -19.284 1.00 65.38 85 ALA A C 1
ATOM 678 O O . ALA A 1 85 ? 15.835 3.426 -19.019 1.00 65.38 85 ALA A O 1
ATOM 679 N N . SER A 1 86 ? 14.301 2.805 -20.546 1.00 70.38 86 SER A N 1
ATOM 680 C CA . SER A 1 86 ? 15.093 3.282 -21.676 1.00 70.38 86 SER A CA 1
ATOM 681 C C . SER A 1 86 ? 15.051 4.809 -21.726 1.00 70.38 86 SER A C 1
ATOM 683 O O . SER A 1 86 ? 14.082 5.440 -21.304 1.00 70.38 86 SER A O 1
ATOM 685 N N . ALA A 1 87 ? 16.110 5.417 -22.260 1.00 67.94 87 ALA A N 1
ATOM 686 C CA . ALA A 1 87 ? 16.214 6.873 -22.349 1.00 67.94 87 ALA A CA 1
ATOM 687 C C . ALA A 1 87 ? 15.076 7.508 -23.175 1.00 67.94 87 ALA A C 1
ATOM 689 O O . ALA A 1 87 ? 14.671 8.631 -22.885 1.00 67.94 87 ALA A O 1
ATOM 690 N N . GLU A 1 88 ? 14.543 6.789 -24.170 1.00 68.81 88 GLU A N 1
ATOM 691 C CA . GLU A 1 88 ? 13.371 7.225 -24.940 1.00 68.81 88 GLU A CA 1
ATOM 692 C C . GLU A 1 88 ? 12.099 7.222 -24.091 1.00 68.81 88 GLU A C 1
ATOM 694 O O . GLU A 1 88 ? 11.351 8.191 -24.128 1.00 68.81 88 GLU A O 1
ATOM 699 N N . GLU A 1 89 ? 11.885 6.198 -23.265 1.00 64.69 89 GLU A N 1
ATOM 700 C CA . GLU A 1 89 ? 10.721 6.136 -22.373 1.00 64.69 89 GLU A CA 1
ATOM 701 C C . GLU A 1 89 ? 10.773 7.221 -21.292 1.00 64.69 89 GLU A C 1
ATOM 703 O O . GLU A 1 89 ? 9.753 7.835 -20.994 1.00 64.69 89 GLU A O 1
ATOM 708 N N . VAL A 1 90 ? 11.960 7.521 -20.754 1.00 63.38 90 VAL A N 1
ATOM 709 C CA . VAL A 1 90 ? 12.147 8.639 -19.810 1.00 63.38 90 VAL A CA 1
ATOM 710 C C . VAL A 1 90 ? 11.858 9.984 -20.478 1.00 63.38 90 VAL A C 1
ATOM 712 O O . VAL A 1 90 ? 11.234 10.851 -19.873 1.00 63.38 90 VAL A O 1
ATOM 715 N N . ALA A 1 91 ? 12.280 10.173 -21.731 1.00 63.88 91 ALA A N 1
ATOM 716 C CA . ALA A 1 91 ? 11.991 11.394 -22.480 1.00 63.88 91 ALA A CA 1
ATOM 717 C C . ALA A 1 91 ? 10.497 11.527 -22.833 1.00 63.88 91 ALA A C 1
ATOM 719 O O . ALA A 1 91 ? 9.971 12.639 -22.838 1.00 63.88 91 ALA A O 1
ATOM 720 N N . GLU A 1 92 ? 9.810 10.413 -23.096 1.00 62.25 92 GLU A N 1
ATOM 721 C CA . GLU A 1 92 ? 8.374 10.366 -23.397 1.00 62.25 92 GLU A CA 1
ATOM 722 C C . GLU A 1 92 ? 7.528 10.667 -22.142 1.00 62.25 92 GLU A C 1
ATOM 724 O O . GLU A 1 92 ? 6.578 11.447 -22.207 1.00 62.25 92 GLU A O 1
ATOM 729 N N . ALA A 1 93 ? 7.934 10.162 -20.972 1.00 59.03 93 ALA A N 1
ATOM 730 C CA . ALA A 1 93 ? 7.335 10.511 -19.682 1.00 59.03 93 ALA A CA 1
ATOM 731 C C . ALA A 1 93 ? 7.827 11.834 -19.084 1.00 59.03 93 ALA A C 1
ATOM 733 O O . ALA A 1 93 ? 7.234 12.360 -18.160 1.00 59.03 93 ALA A O 1
ATOM 734 N N . ALA A 1 94 ? 8.818 12.518 -19.645 1.00 56.75 94 ALA A N 1
ATOM 735 C CA . ALA A 1 94 ? 9.028 13.915 -19.248 1.00 56.75 94 ALA A CA 1
ATOM 736 C C . ALA A 1 94 ? 7.775 14.797 -19.525 1.00 56.75 94 ALA A C 1
ATOM 738 O O . ALA A 1 94 ? 7.681 15.910 -19.006 1.00 56.75 94 ALA A O 1
ATOM 739 N N . ALA A 1 95 ? 6.802 14.300 -20.311 1.00 54.69 95 ALA A N 1
ATOM 740 C CA . ALA A 1 95 ? 5.481 14.894 -20.527 1.00 54.69 95 ALA A CA 1
ATOM 741 C C . ALA A 1 95 ? 4.348 14.359 -19.608 1.00 54.69 95 ALA A C 1
ATOM 743 O O . ALA A 1 95 ? 3.280 14.973 -19.579 1.00 54.69 95 ALA A O 1
ATOM 744 N N . VAL A 1 96 ? 4.552 13.251 -18.879 1.00 57.47 96 VAL A N 1
ATOM 745 C CA . VAL A 1 96 ? 3.590 12.538 -18.002 1.00 57.47 96 VAL A CA 1
ATOM 746 C C . VAL A 1 96 ? 4.348 12.044 -16.770 1.00 57.47 96 VAL A C 1
ATOM 748 O O . VAL A 1 96 ? 5.285 11.297 -16.968 1.00 57.47 96 VAL A O 1
ATOM 751 N N . ASP A 1 97 ? 3.948 12.410 -15.548 1.00 59.62 97 ASP A N 1
ATOM 752 C CA . ASP A 1 97 ? 4.663 12.119 -14.284 1.00 59.62 97 ASP A CA 1
ATOM 753 C C . ASP A 1 97 ? 5.638 10.908 -14.343 1.00 59.62 97 ASP A C 1
ATOM 755 O O . ASP A 1 97 ? 5.189 9.774 -14.531 1.00 59.62 97 ASP A O 1
ATOM 759 N N . PRO A 1 98 ? 6.968 11.126 -14.246 1.00 60.56 98 PRO A N 1
ATOM 760 C CA . PRO A 1 98 ? 7.967 10.063 -14.359 1.00 60.56 98 PRO A CA 1
ATOM 761 C C . PRO A 1 98 ? 7.755 8.884 -13.406 1.00 60.56 98 PRO A C 1
ATOM 763 O O . PRO A 1 98 ? 8.167 7.774 -13.745 1.00 60.56 98 PRO A O 1
ATOM 766 N N . ASP A 1 99 ? 7.099 9.103 -12.265 1.00 64.62 99 ASP A N 1
ATOM 767 C CA . ASP A 1 99 ? 6.806 8.058 -11.280 1.00 64.62 99 ASP A CA 1
ATOM 768 C C . ASP A 1 99 ? 5.715 7.085 -11.785 1.00 64.62 99 ASP A C 1
ATOM 770 O O . ASP A 1 99 ? 5.673 5.923 -11.390 1.00 64.62 99 ASP A O 1
ATOM 774 N N . ASP A 1 100 ? 4.908 7.484 -12.779 1.00 67.12 100 ASP A N 1
ATOM 775 C CA . ASP A 1 100 ? 3.904 6.620 -13.416 1.00 67.12 100 ASP A CA 1
ATOM 776 C C . ASP A 1 100 ? 4.504 5.688 -14.498 1.00 67.12 100 ASP A C 1
ATOM 778 O O . ASP A 1 100 ? 3.836 4.770 -14.993 1.00 67.12 100 ASP A O 1
ATOM 782 N N . LEU A 1 101 ? 5.773 5.871 -14.891 1.00 66.38 101 LEU A N 1
ATOM 783 C CA . LEU A 1 101 ? 6.435 5.063 -15.929 1.00 66.38 101 LEU A CA 1
ATOM 784 C C . LEU A 1 101 ? 6.402 3.548 -15.676 1.00 66.38 101 LEU A C 1
ATOM 786 O O . LEU A 1 101 ? 6.120 2.803 -16.626 1.00 66.38 101 LEU A O 1
ATOM 790 N N . PRO A 1 102 ? 6.705 3.053 -14.460 1.00 64.38 102 PRO A N 1
ATOM 791 C CA . PRO A 1 102 ? 6.657 1.627 -14.152 1.00 64.38 102 PRO A CA 1
ATOM 792 C C . PRO A 1 102 ? 5.260 1.038 -14.382 1.00 64.38 102 PRO A C 1
ATOM 794 O O . PRO A 1 102 ? 5.118 -0.068 -14.909 1.00 64.38 102 PRO A O 1
ATOM 797 N N . PHE A 1 103 ? 4.219 1.812 -14.071 1.00 66.06 103 PHE A N 1
ATOM 798 C CA . PHE A 1 103 ? 2.825 1.439 -14.280 1.00 66.06 103 PHE A CA 1
ATOM 799 C C . PHE A 1 103 ? 2.495 1.365 -15.777 1.00 66.06 103 PHE A C 1
ATOM 801 O O . PHE A 1 103 ? 1.976 0.357 -16.251 1.00 66.06 103 PHE A O 1
ATOM 808 N N . VAL A 1 104 ? 2.883 2.363 -16.574 1.00 65.62 104 VAL A N 1
ATOM 809 C CA . VAL A 1 104 ? 2.633 2.370 -18.030 1.00 65.62 104 VAL A CA 1
ATOM 810 C C . VAL A 1 104 ? 3.283 1.174 -18.744 1.00 65.62 104 VAL A C 1
ATOM 812 O O . VAL A 1 104 ? 2.669 0.581 -19.634 1.00 65.62 104 VAL A O 1
ATOM 815 N N . ARG A 1 105 ? 4.497 0.772 -18.349 1.00 62.84 105 ARG A N 1
ATOM 816 C CA . ARG A 1 105 ? 5.230 -0.355 -18.971 1.00 62.84 105 ARG A CA 1
ATOM 817 C C . ARG A 1 105 ? 4.559 -1.698 -18.792 1.00 62.84 105 ARG A C 1
ATOM 819 O O . ARG A 1 105 ? 4.656 -2.539 -19.675 1.00 62.84 105 ARG A O 1
ATOM 826 N N . LEU A 1 106 ? 3.852 -1.884 -17.682 1.00 58.16 106 LEU A N 1
ATOM 827 C CA . LEU A 1 106 ? 3.084 -3.095 -17.419 1.00 58.16 106 LEU A CA 1
ATOM 828 C C . LEU A 1 106 ? 2.044 -3.390 -18.518 1.00 58.16 106 LEU A C 1
ATOM 830 O O . LEU A 1 106 ? 1.524 -4.501 -18.595 1.00 58.16 106 LEU A O 1
ATOM 834 N N . TYR A 1 107 ? 1.713 -2.392 -19.340 1.00 54.03 107 TYR A N 1
ATOM 835 C CA . TYR A 1 107 ? 0.728 -2.467 -20.413 1.00 54.03 107 TYR A CA 1
ATOM 836 C C . TYR A 1 107 ? 1.329 -2.667 -21.820 1.00 54.03 107 TYR A C 1
ATOM 838 O O . TYR A 1 107 ? 0.564 -2.917 -22.754 1.00 54.03 107 TYR A O 1
ATOM 846 N N . ARG A 1 108 ? 2.650 -2.517 -22.004 1.00 49.47 108 ARG A N 1
ATOM 847 C CA . ARG A 1 108 ? 3.296 -2.640 -23.327 1.00 49.47 108 ARG A CA 1
ATOM 848 C C . ARG A 1 108 ? 3.639 -4.084 -23.688 1.00 49.47 108 ARG A C 1
ATOM 850 O O . ARG A 1 108 ? 4.056 -4.852 -22.798 1.00 49.47 108 ARG A O 1
#

pLDDT: mean 83.22, std 12.89, range [49.47, 96.38]

Secondary structure (DSSP, 8-state):
---HHHHHHHHHHHHHH-SSTTPPPHHHHHHHTTSS--EEETHHHHHHHHHHHHHHHHHT--HHHHHHHHHHHGGGSEEE---PPPHHHHHHHTTS-GGGHHHHHTT-

Radius of gyration: 15.19 Å; chains: 1; bounding box: 33×29×39 Å

Sequence (108 aa):
MIDTNVIIEELLFVIKKQRNPANRTDLQEAIDSGAVVALAPYELLDEVDEKITLFAEERGIPEDSLRRAWSAYRPRINFVDVGPASAEEVAEAAAVDPDDLPFVRLYR

Foldseek 3Di:
DDALVNLVVQLVCCQPPPPDNPDDDPVRCCLVVVVDQAEFEPLSVVVNLVV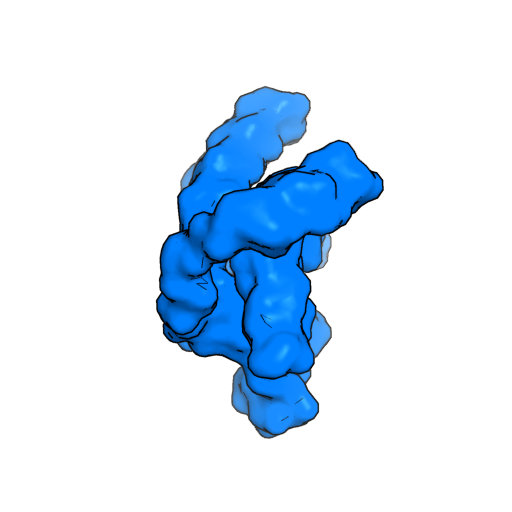LVVCCVVVVNPSVSSVVSCVVVVVSHHYDHLDDDDPVLCVVCVVPPSSCSRVVSVVD